Protein AF-A0A537FX55-F1 (afdb_monomer)

Sequence (128 aa):
YTGTGQLPDWVFYPGIFLMLLGIVIRQYAIAVLGRFFSLTVRVAEDHKVVDRGPYKLVRHPSYTGVLVTFLGLGLAVQSWAAILTLLIVFTVAYGYRMRVEEKTLISQLGEDYLNYMKRTKRLIPYLI

Nearest PDB structures (foldseek):
  5v7p-assembly1_A  TM=9.170E-01  e=3.800E-05  Tribolium castaneum
  5vg9-assembly1_A  TM=9.198E-01  e=9.083E-05  Tribolium castaneum
  4a2n-assembly1_B  TM=8.641E-01  e=9.083E-05  Methanosarcina acetivorans
  8xkv-assembly1_G  TM=7.753E-01  e=4.016E-04  Arabidopsis thaliana
  7uqa-assembly2_C  TM=3.339E-01  e=2.443E+00  synthetic construct

Mean predicted aligned error: 9.93 Å

Structure (mmCIF, N/CA/C/O backbone):
data_AF-A0A537FX55-F1
#
_entry.id   AF-A0A537FX55-F1
#
loop_
_atom_site.group_PDB
_atom_site.id
_atom_site.type_symbol
_atom_site.label_atom_id
_atom_site.label_alt_id
_atom_site.label_comp_id
_atom_site.label_asym_id
_atom_site.label_entity_id
_atom_site.label_seq_id
_atom_site.pdbx_PDB_ins_code
_atom_site.Cartn_x
_atom_site.Cartn_y
_atom_site.Cartn_z
_atom_site.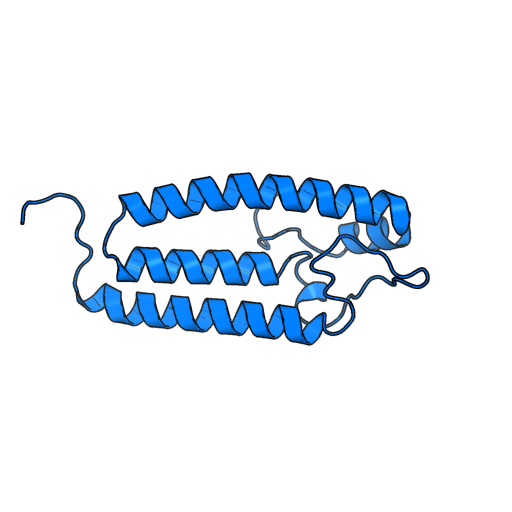occupancy
_atom_site.B_iso_or_equiv
_atom_site.auth_seq_id
_atom_site.auth_comp_id
_atom_site.auth_asym_id
_atom_site.auth_atom_id
_atom_site.pdbx_PDB_model_num
ATOM 1 N N . TYR A 1 1 ? 19.935 5.753 -28.130 1.00 47.94 1 TYR A N 1
ATOM 2 C CA . TYR A 1 1 ? 19.194 5.178 -26.992 1.00 47.94 1 TYR A CA 1
ATOM 3 C C . TYR A 1 1 ? 20.198 4.477 -26.085 1.00 47.94 1 TYR A C 1
ATOM 5 O O . TYR A 1 1 ? 20.565 3.342 -26.340 1.00 47.94 1 TYR A O 1
ATOM 13 N N . THR A 1 2 ? 20.778 5.210 -25.136 1.00 46.09 2 THR A N 1
ATOM 14 C CA . THR A 1 2 ? 21.975 4.829 -24.367 1.00 46.09 2 THR A CA 1
ATOM 15 C C . THR A 1 2 ? 21.620 4.453 -22.923 1.00 46.09 2 THR A C 1
ATOM 17 O O . THR A 1 2 ? 21.247 5.307 -22.132 1.00 46.09 2 THR A O 1
ATOM 20 N N . GLY A 1 3 ? 21.779 3.175 -22.572 1.00 58.03 3 GLY A N 1
ATOM 21 C CA . GLY A 1 3 ? 22.770 2.765 -21.566 1.00 58.03 3 GLY A CA 1
ATOM 22 C C . GLY A 1 3 ? 22.503 2.880 -20.058 1.00 58.03 3 GLY A C 1
ATOM 23 O O . GLY A 1 3 ? 23.386 2.469 -19.314 1.00 58.03 3 GLY A O 1
ATOM 24 N N . THR A 1 4 ? 21.364 3.365 -19.554 1.00 52.03 4 THR A N 1
ATOM 25 C CA . THR A 1 4 ? 21.143 3.425 -18.089 1.00 52.03 4 THR A CA 1
ATOM 26 C C . THR A 1 4 ? 19.778 2.881 -17.658 1.00 52.03 4 THR A C 1
ATOM 28 O O . THR A 1 4 ? 18.818 3.613 -17.450 1.00 52.03 4 THR A O 1
ATOM 31 N N . GLY A 1 5 ? 19.703 1.560 -17.465 1.00 56.09 5 GLY A N 1
ATOM 32 C CA . GLY A 1 5 ? 18.653 0.949 -16.639 1.00 56.09 5 GLY A CA 1
ATOM 33 C C . GLY A 1 5 ? 17.435 0.369 -17.358 1.00 56.09 5 GLY A C 1
ATOM 34 O O . GLY A 1 5 ? 16.413 0.201 -16.700 1.00 56.09 5 GLY A O 1
ATOM 35 N N . GLN A 1 6 ? 17.533 0.030 -18.649 1.00 64.50 6 GLN A N 1
ATOM 36 C CA . GLN A 1 6 ? 16.483 -0.729 -19.337 1.00 64.50 6 GLN A CA 1
ATOM 37 C C . GLN A 1 6 ? 16.396 -2.147 -18.758 1.00 64.50 6 GLN A C 1
ATOM 39 O O . GLN A 1 6 ? 17.337 -2.937 -18.851 1.00 64.50 6 GLN A O 1
ATOM 44 N N . LEU A 1 7 ? 15.269 -2.452 -18.116 1.00 67.75 7 LEU A N 1
ATOM 45 C CA . LEU A 1 7 ? 14.901 -3.823 -17.766 1.00 67.75 7 LEU A CA 1
ATOM 46 C C . LEU A 1 7 ? 14.714 -4.641 -19.053 1.00 67.75 7 LEU A C 1
ATOM 48 O O . LEU A 1 7 ? 14.265 -4.080 -20.046 1.00 67.75 7 LEU A O 1
ATOM 52 N N . PRO A 1 8 ? 15.024 -5.944 -19.069 1.00 75.25 8 PRO A N 1
ATOM 53 C CA . PRO A 1 8 ? 14.857 -6.742 -20.278 1.00 75.25 8 PRO A CA 1
ATOM 54 C C . PRO A 1 8 ? 13.382 -6.804 -20.720 1.00 75.25 8 PRO A C 1
ATOM 56 O O . PRO A 1 8 ? 12.488 -6.820 -19.879 1.00 75.25 8 PRO A O 1
ATOM 59 N N . ASP A 1 9 ? 13.118 -6.845 -22.030 1.00 78.00 9 ASP A N 1
ATOM 60 C CA . ASP A 1 9 ? 11.766 -6.681 -22.612 1.00 78.00 9 ASP A CA 1
ATOM 61 C C . ASP A 1 9 ? 10.734 -7.692 -22.109 1.00 78.00 9 ASP A C 1
ATOM 63 O O . ASP A 1 9 ? 9.543 -7.396 -22.017 1.00 78.00 9 ASP A O 1
ATOM 67 N N . TRP A 1 10 ? 11.181 -8.877 -21.689 1.00 81.25 10 TRP A N 1
ATOM 68 C CA . TRP A 1 10 ? 10.302 -9.872 -21.083 1.00 81.25 10 TRP A CA 1
ATOM 69 C C . TRP A 1 10 ? 9.694 -9.407 -19.755 1.00 81.25 10 TRP A C 1
ATOM 71 O O . TRP A 1 10 ? 8.667 -9.951 -19.370 1.00 81.25 10 TRP A O 1
ATOM 81 N N . VAL A 1 11 ? 10.282 -8.408 -19.077 1.00 80.06 11 VAL A N 1
ATOM 82 C CA . VAL A 1 11 ? 9.800 -7.818 -17.812 1.00 80.06 11 VAL A CA 1
ATOM 83 C C . VAL A 1 11 ? 8.549 -6.960 -18.023 1.00 80.06 11 VAL A C 1
ATOM 85 O O . VAL A 1 11 ? 7.781 -6.743 -17.084 1.00 80.06 11 VAL A O 1
ATOM 88 N N . PHE A 1 12 ? 8.271 -6.557 -19.264 1.00 80.88 12 PHE A N 1
ATOM 89 C CA . PHE A 1 12 ? 7.042 -5.858 -19.617 1.00 80.88 12 PHE A CA 1
ATOM 90 C C . PHE A 1 12 ? 5.792 -6.687 -19.282 1.00 80.88 12 PHE A C 1
ATOM 92 O O . PHE A 1 12 ? 4.892 -6.202 -18.600 1.00 80.88 12 PHE A O 1
ATOM 99 N N . TYR A 1 13 ? 5.749 -7.960 -19.684 1.00 86.44 13 TYR A N 1
ATOM 100 C CA . TYR A 1 13 ? 4.604 -8.850 -19.449 1.00 86.44 13 TYR A CA 1
ATOM 101 C C . TYR A 1 13 ? 4.280 -9.089 -17.961 1.00 86.44 13 TYR A C 1
ATOM 103 O O . TYR A 1 13 ? 3.124 -8.890 -17.577 1.00 86.44 13 TYR A O 1
ATOM 111 N N . PRO A 1 14 ? 5.239 -9.461 -17.085 1.00 86.81 14 PRO A N 1
ATOM 112 C CA . PRO A 1 14 ? 4.986 -9.556 -15.655 1.00 86.81 14 PRO A CA 1
ATOM 113 C C . PRO A 1 14 ? 4.714 -8.181 -15.032 1.00 86.81 14 PRO A C 1
ATOM 115 O O . PRO A 1 14 ? 3.938 -8.110 -14.085 1.00 86.81 14 PRO A O 1
ATOM 118 N N . GLY A 1 15 ? 5.271 -7.087 -15.568 1.00 84.94 15 GLY A N 1
ATOM 119 C CA . GLY A 1 15 ? 4.938 -5.722 -15.148 1.00 84.94 15 GLY A CA 1
ATOM 120 C C . GLY A 1 15 ? 3.462 -5.386 -15.376 1.00 84.94 15 GLY A C 1
ATOM 121 O O . GLY A 1 15 ? 2.764 -4.985 -14.444 1.00 84.94 15 GLY A O 1
ATOM 122 N N . ILE A 1 16 ? 2.948 -5.647 -16.580 1.00 86.00 16 ILE A N 1
ATOM 123 C CA . ILE A 1 16 ? 1.525 -5.497 -16.911 1.00 86.00 16 ILE A CA 1
ATOM 124 C C . ILE A 1 16 ? 0.660 -6.432 -16.062 1.00 86.00 16 ILE A C 1
ATOM 126 O O . ILE A 1 16 ? -0.364 -6.002 -15.531 1.00 86.00 16 ILE A O 1
ATOM 130 N N . PHE A 1 17 ? 1.076 -7.686 -15.872 1.00 90.00 17 PHE A N 1
ATOM 131 C CA . PHE A 1 17 ? 0.357 -8.630 -15.018 1.00 90.00 17 PHE A CA 1
ATOM 132 C C . PHE A 1 17 ? 0.252 -8.131 -13.571 1.00 90.00 17 PHE A C 1
ATOM 134 O O . PHE A 1 17 ? -0.839 -8.116 -13.003 1.00 90.00 17 PHE A O 1
ATOM 141 N N . LEU A 1 18 ? 1.357 -7.658 -12.986 1.00 86.25 18 LEU A N 1
ATOM 142 C CA . LEU A 1 18 ? 1.374 -7.069 -11.647 1.0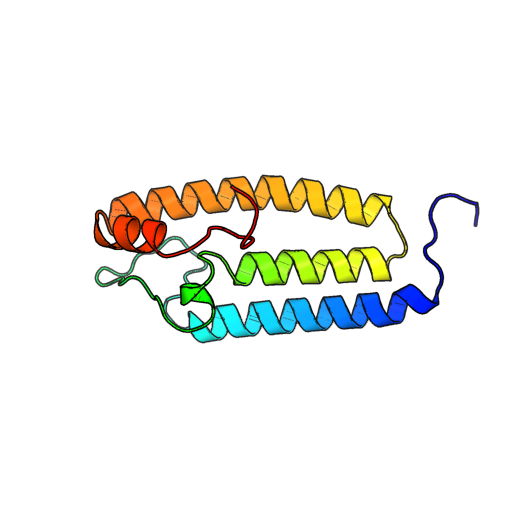0 86.25 18 LEU A CA 1
ATOM 143 C C . LEU A 1 18 ? 0.522 -5.802 -11.576 1.00 86.25 18 LEU A C 1
ATOM 145 O O . LEU A 1 18 ? -0.190 -5.602 -10.594 1.00 86.25 18 LEU A O 1
ATOM 149 N N . MET A 1 19 ? 0.541 -4.977 -12.624 1.00 85.31 19 MET A N 1
ATOM 150 C CA . MET A 1 19 ? -0.291 -3.782 -12.703 1.00 85.31 19 MET A CA 1
ATOM 151 C C . MET A 1 19 ? -1.780 -4.144 -12.645 1.00 85.31 19 MET A C 1
ATOM 153 O O . MET A 1 19 ? -2.519 -3.602 -11.823 1.00 85.31 19 MET A O 1
ATOM 157 N N . LEU A 1 20 ? -2.211 -5.110 -13.462 1.00 88.56 20 LEU A N 1
ATOM 158 C CA . LEU A 1 20 ? -3.589 -5.603 -13.471 1.00 88.56 20 LEU A CA 1
ATOM 159 C C . LEU A 1 20 ? -3.967 -6.256 -12.139 1.00 88.56 20 LEU A C 1
ATOM 161 O O . LEU A 1 20 ? -5.041 -5.982 -11.606 1.00 88.56 20 LEU A O 1
ATOM 165 N N . LEU A 1 21 ? -3.074 -7.061 -11.562 1.00 87.81 21 LEU A N 1
ATOM 166 C CA . LEU A 1 21 ? -3.288 -7.694 -10.264 1.00 87.81 21 LEU A CA 1
ATOM 167 C C . LEU A 1 21 ? -3.472 -6.650 -9.154 1.00 87.81 21 LEU A C 1
ATOM 169 O O . LEU A 1 21 ? -4.393 -6.762 -8.347 1.00 87.81 21 LEU A O 1
ATOM 173 N N . GLY A 1 22 ? -2.641 -5.606 -9.135 1.00 83.44 22 GLY A N 1
ATOM 174 C CA . GLY A 1 22 ? -2.755 -4.498 -8.189 1.00 83.44 22 GLY A CA 1
ATOM 175 C C . GLY A 1 22 ? -4.083 -3.751 -8.321 1.00 83.44 22 GLY A C 1
ATOM 176 O O . GLY A 1 22 ? -4.730 -3.462 -7.308 1.00 83.44 22 GLY A O 1
ATOM 177 N N . ILE A 1 23 ? -4.537 -3.518 -9.557 1.00 84.81 23 ILE A N 1
ATOM 178 C CA . ILE A 1 23 ? -5.848 -2.921 -9.835 1.00 84.81 23 ILE A CA 1
ATOM 179 C C . ILE A 1 23 ? -6.959 -3.826 -9.304 1.00 84.81 23 ILE A C 1
ATOM 181 O O . ILE A 1 23 ? -7.831 -3.343 -8.589 1.00 84.81 23 ILE A O 1
ATOM 185 N N . VAL A 1 24 ? -6.917 -5.132 -9.574 1.00 86.69 24 VAL A N 1
ATOM 186 C CA . VAL A 1 24 ? -7.928 -6.083 -9.086 1.00 86.69 24 VAL A CA 1
ATOM 187 C C . VAL A 1 24 ? -7.968 -6.114 -7.558 1.00 86.69 24 VAL A C 1
ATOM 189 O O . VAL A 1 24 ? -9.050 -6.019 -6.984 1.00 86.69 24 VAL A O 1
ATOM 192 N N . ILE A 1 25 ? -6.814 -6.162 -6.883 1.00 80.75 25 ILE A N 1
ATOM 193 C CA . ILE A 1 25 ? -6.733 -6.111 -5.413 1.00 80.75 25 ILE A CA 1
ATOM 194 C C . ILE A 1 25 ? -7.343 -4.810 -4.884 1.00 80.75 25 ILE A C 1
ATOM 196 O O . ILE A 1 25 ? -8.115 -4.832 -3.924 1.00 80.75 25 ILE A O 1
ATOM 200 N N . ARG A 1 26 ? -7.032 -3.673 -5.518 1.00 79.12 26 ARG A N 1
ATOM 201 C CA . ARG A 1 26 ? -7.590 -2.369 -5.150 1.00 79.12 26 ARG A CA 1
ATOM 202 C C . ARG A 1 26 ? -9.105 -2.344 -5.332 1.00 79.12 26 ARG A C 1
ATOM 204 O O . ARG A 1 26 ? -9.812 -1.930 -4.420 1.00 79.12 26 ARG A O 1
ATOM 211 N N . GLN A 1 27 ? -9.606 -2.803 -6.474 1.00 80.06 27 GLN A N 1
ATOM 212 C CA . GLN A 1 27 ? -11.040 -2.840 -6.748 1.00 80.06 27 GLN A CA 1
ATOM 213 C C . GLN A 1 27 ? -11.764 -3.807 -5.812 1.00 80.06 27 GLN A C 1
ATOM 215 O O . GLN A 1 27 ? -12.844 -3.479 -5.338 1.00 80.06 27 GLN A O 1
ATOM 220 N N . TYR A 1 28 ? -11.156 -4.944 -5.471 1.00 79.12 28 TYR A N 1
ATOM 221 C CA . TYR A 1 28 ? -11.690 -5.876 -4.484 1.00 79.12 28 TYR A CA 1
ATOM 222 C C . TYR A 1 28 ? -11.736 -5.255 -3.083 1.00 79.12 28 TYR A C 1
ATOM 224 O O . TYR A 1 28 ? -12.756 -5.344 -2.409 1.00 79.12 28 TYR A O 1
ATOM 232 N N . ALA A 1 29 ? -10.679 -4.555 -2.659 1.00 74.31 29 ALA A N 1
ATOM 233 C CA . ALA A 1 29 ? -10.670 -3.822 -1.395 1.00 74.31 29 ALA A CA 1
ATOM 234 C C . ALA A 1 29 ? -11.766 -2.744 -1.354 1.00 74.31 29 ALA A C 1
ATOM 236 O O . ALA A 1 29 ? -12.517 -2.670 -0.385 1.00 74.31 29 ALA A O 1
ATOM 237 N N . ILE A 1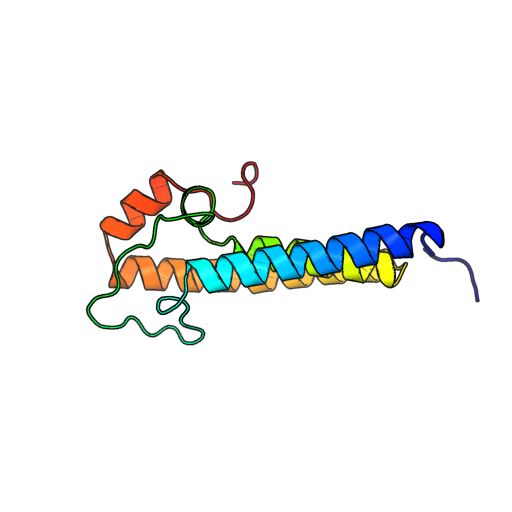 30 ? -11.905 -1.959 -2.426 1.00 71.75 30 ILE A N 1
ATOM 238 C CA . ILE A 1 30 ? -12.957 -0.942 -2.553 1.00 71.75 30 ILE A CA 1
ATOM 239 C C . ILE A 1 30 ? -14.344 -1.594 -2.546 1.00 71.75 30 ILE A C 1
ATOM 241 O O . ILE A 1 30 ? -15.233 -1.102 -1.863 1.00 71.75 30 ILE A O 1
ATOM 245 N N . ALA A 1 31 ? -14.534 -2.712 -3.249 1.00 75.31 31 ALA A N 1
ATOM 246 C CA . ALA A 1 31 ? -15.805 -3.429 -3.300 1.00 75.31 31 ALA A CA 1
ATOM 247 C C . ALA A 1 31 ? -16.192 -4.030 -1.941 1.00 75.31 31 ALA A C 1
ATOM 249 O O . ALA A 1 31 ? -17.358 -3.965 -1.558 1.00 75.31 31 ALA A O 1
ATOM 250 N N . VAL A 1 32 ? -15.222 -4.568 -1.190 1.00 68.31 32 VAL A N 1
ATOM 251 C CA . VAL A 1 32 ? -15.447 -5.085 0.168 1.00 68.31 32 VAL A CA 1
ATOM 252 C C . VAL A 1 32 ? -15.799 -3.957 1.134 1.00 68.31 32 VAL A C 1
ATOM 254 O O . VAL A 1 32 ? -16.688 -4.128 1.966 1.00 68.31 32 VAL A O 1
ATOM 257 N N . LEU A 1 33 ? -15.127 -2.808 1.026 1.00 65.88 33 LEU A N 1
ATOM 258 C CA . LEU A 1 33 ? -15.460 -1.647 1.847 1.00 65.88 33 LEU A CA 1
ATOM 259 C C . LEU A 1 33 ? -16.805 -1.028 1.416 1.00 65.88 33 LEU A C 1
ATOM 261 O O . LEU A 1 33 ? -17.560 -0.523 2.247 1.00 65.88 33 LEU A O 1
ATOM 265 N N . GLY A 1 34 ? -17.153 -1.142 0.133 1.00 64.56 34 GLY A N 1
ATOM 266 C CA . GLY A 1 34 ? -18.450 -0.797 -0.438 1.00 64.56 34 GLY A CA 1
ATOM 267 C C . GLY A 1 34 ? -18.896 0.615 -0.057 1.00 64.56 34 GLY A C 1
ATOM 268 O O . GLY A 1 34 ? -18.195 1.596 -0.276 1.00 64.56 34 GLY A O 1
ATOM 269 N N . ARG A 1 35 ? -20.069 0.708 0.569 1.00 50.62 35 ARG A N 1
ATOM 270 C CA . ARG A 1 35 ? -20.704 1.947 1.067 1.00 50.62 35 ARG A CA 1
ATOM 271 C C . ARG A 1 35 ? -19.996 2.595 2.270 1.00 50.62 35 ARG A C 1
ATOM 273 O O . ARG A 1 35 ? -20.349 3.709 2.637 1.00 50.62 35 ARG A O 1
ATOM 280 N N . PHE A 1 36 ? -18.994 1.935 2.851 1.00 51.34 36 PHE A N 1
ATOM 281 C CA . PHE A 1 36 ? -18.101 2.511 3.863 1.00 51.34 36 PHE A CA 1
ATOM 282 C C . PHE A 1 36 ? -16.806 3.074 3.247 1.00 51.34 36 PHE A C 1
ATOM 284 O O . PHE A 1 36 ? -16.009 3.680 3.960 1.00 51.34 36 PHE A O 1
ATOM 291 N N . PHE A 1 37 ? -16.597 2.928 1.927 1.00 48.38 37 PHE A N 1
ATOM 292 C CA . PHE A 1 37 ? -15.507 3.589 1.205 1.00 48.38 37 PHE A CA 1
ATOM 293 C C . PHE A 1 37 ? -15.814 5.072 1.005 1.00 48.38 37 PHE A C 1
ATOM 295 O O . PHE A 1 37 ? -16.398 5.491 0.007 1.00 48.38 37 PHE A O 1
ATOM 302 N N . SER A 1 38 ? -15.409 5.873 1.985 1.00 44.38 38 SER A N 1
ATOM 303 C CA . SER A 1 38 ? -15.547 7.325 1.950 1.00 44.38 38 SER A CA 1
ATOM 304 C C . SER A 1 38 ? -14.263 7.945 1.374 1.00 44.38 38 SER A C 1
ATOM 306 O O . SER A 1 38 ? -13.219 7.960 2.020 1.00 44.38 38 SER A O 1
ATOM 308 N N . LEU A 1 39 ? -14.315 8.442 0.127 1.00 42.44 39 LEU A N 1
ATOM 309 C CA . LEU A 1 39 ? -13.223 9.222 -0.501 1.00 42.44 39 LEU A CA 1
ATOM 310 C C . LEU A 1 39 ? -13.002 10.577 0.190 1.00 42.44 39 LEU A C 1
ATOM 312 O O . LEU A 1 39 ? -11.927 11.174 0.106 1.00 42.44 39 LEU A O 1
ATOM 316 N N . THR A 1 40 ? -14.029 11.045 0.882 1.00 34.16 40 THR A N 1
ATOM 317 C CA . THR A 1 40 ? -14.041 12.185 1.786 1.00 34.16 40 THR A CA 1
ATOM 318 C C . THR A 1 40 ? -14.107 11.631 3.196 1.00 34.16 40 THR A C 1
ATOM 320 O O . THR A 1 40 ? -14.900 10.738 3.457 1.00 34.16 40 THR A O 1
ATOM 323 N N . VAL A 1 41 ? -13.296 12.157 4.113 1.00 42.25 41 VAL A N 1
ATOM 324 C CA . VAL A 1 41 ? -13.333 11.818 5.543 1.00 42.25 41 VAL A CA 1
ATOM 325 C C . VAL A 1 41 ? -14.675 12.284 6.123 1.00 42.25 41 VAL A C 1
ATOM 327 O O . VAL A 1 41 ? -14.796 13.351 6.715 1.00 42.25 41 VAL A O 1
ATOM 330 N N . ARG A 1 42 ? -15.732 11.531 5.843 1.00 39.59 42 ARG A N 1
ATOM 331 C CA . ARG A 1 42 ? -17.086 11.734 6.330 1.00 39.59 42 ARG A CA 1
ATOM 332 C C . ARG A 1 42 ? -17.500 10.431 6.971 1.00 39.59 42 ARG A C 1
ATOM 334 O O . ARG A 1 42 ? -17.895 9.478 6.301 1.00 39.59 42 ARG A O 1
ATOM 341 N N . VAL A 1 43 ? -17.344 10.423 8.284 1.00 46.19 43 VAL A N 1
ATOM 342 C CA . VAL A 1 43 ? -18.039 9.503 9.166 1.00 46.19 43 VAL A CA 1
ATOM 343 C C . VAL A 1 43 ? -19.512 9.856 9.072 1.00 46.19 43 VAL A C 1
ATOM 345 O O . VAL A 1 43 ? -19.935 10.938 9.467 1.00 46.19 43 VAL A O 1
ATOM 348 N N . ALA A 1 44 ? -20.273 8.965 8.445 1.00 43.88 44 ALA A N 1
ATOM 349 C CA . ALA A 1 44 ? -21.697 8.885 8.719 1.00 43.88 44 ALA A CA 1
ATOM 350 C C . ALA A 1 44 ? -21.852 8.600 10.220 1.00 43.88 44 ALA A C 1
ATOM 352 O O . ALA A 1 44 ? -21.049 7.850 10.767 1.00 43.88 44 ALA A O 1
ATOM 353 N N . GLU A 1 45 ? -22.859 9.170 10.874 1.00 49.00 45 GLU A N 1
ATOM 354 C CA . GLU A 1 45 ? -23.066 9.123 12.336 1.00 49.00 45 GLU A CA 1
ATOM 355 C C . GLU A 1 45 ? -23.193 7.699 12.931 1.00 49.00 45 GLU A C 1
ATOM 357 O O . GLU A 1 45 ? -23.248 7.541 14.143 1.00 49.00 45 GLU A O 1
ATOM 362 N N . ASP A 1 46 ? -23.164 6.660 12.088 1.00 52.69 46 ASP A N 1
ATOM 363 C CA . ASP A 1 46 ? -23.276 5.237 12.431 1.00 52.69 46 ASP A CA 1
ATOM 364 C C . ASP A 1 46 ? -22.114 4.395 11.840 1.00 52.69 46 ASP A C 1
ATOM 366 O O . ASP A 1 46 ? -22.259 3.225 11.471 1.00 52.69 46 ASP A O 1
ATOM 370 N N . HIS A 1 47 ? -20.944 5.016 11.643 1.00 55.06 47 HIS A N 1
ATOM 371 C CA . HIS A 1 47 ? -19.774 4.346 11.071 1.00 55.06 47 HIS A CA 1
ATOM 372 C C . HIS A 1 47 ? -19.273 3.265 12.038 1.00 55.06 47 HIS A C 1
ATOM 374 O O . HIS A 1 47 ? -18.816 3.562 13.135 1.00 55.06 47 HIS A O 1
ATOM 380 N N . LYS A 1 48 ? -19.354 1.996 11.634 1.00 58.44 48 LYS A N 1
ATOM 381 C CA . LYS A 1 48 ? -18.807 0.859 12.387 1.00 58.44 48 LYS A CA 1
ATOM 382 C C . LYS A 1 48 ? -17.533 0.367 11.725 1.00 58.44 48 LYS A C 1
ATOM 384 O O . LYS A 1 48 ? -17.397 0.423 10.503 1.00 58.44 48 LYS A O 1
ATOM 389 N N . VAL A 1 49 ? -16.608 -0.143 12.534 1.00 62.44 49 VAL A N 1
ATOM 390 C CA . VAL A 1 49 ? -15.382 -0.769 12.033 1.00 62.44 49 VAL A CA 1
ATOM 391 C C . VAL A 1 49 ? -15.749 -1.956 11.140 1.00 62.44 49 VAL A C 1
ATOM 393 O O . VAL A 1 49 ? -16.386 -2.909 11.586 1.00 62.44 49 VAL A O 1
ATOM 396 N N . VAL A 1 50 ? -15.340 -1.905 9.872 1.00 62.19 50 VAL A N 1
ATOM 397 C CA . VAL A 1 50 ? -15.510 -3.013 8.927 1.00 62.19 50 VAL A CA 1
ATOM 398 C C . VAL A 1 50 ? -14.291 -3.928 9.023 1.00 62.19 50 VAL A C 1
ATOM 400 O O . VAL A 1 50 ? -13.210 -3.579 8.564 1.00 62.19 50 VAL A O 1
ATOM 403 N N . ASP A 1 51 ? -14.469 -5.120 9.586 1.00 64.62 51 ASP A N 1
ATOM 404 C CA . ASP A 1 51 ? -13.414 -6.123 9.795 1.00 64.62 51 ASP A CA 1
ATOM 405 C C . ASP A 1 51 ? -13.529 -7.337 8.850 1.00 64.62 51 ASP A C 1
ATOM 407 O O . ASP A 1 51 ? -13.002 -8.419 9.118 1.00 64.62 51 ASP A O 1
ATOM 411 N N . ARG A 1 52 ? -14.234 -7.180 7.723 1.00 63.16 52 ARG A N 1
ATOM 412 C CA . ARG A 1 52 ? -14.545 -8.272 6.788 1.00 63.16 52 ARG A CA 1
ATOM 413 C C . ARG A 1 52 ? -13.602 -8.295 5.582 1.00 63.16 52 ARG A C 1
ATOM 415 O O . ARG A 1 52 ? -13.157 -7.264 5.085 1.00 63.16 52 ARG A O 1
ATOM 422 N N . GLY A 1 53 ? -13.317 -9.497 5.080 1.00 69.75 53 GLY A N 1
ATOM 423 C CA . GLY A 1 53 ? -12.476 -9.705 3.896 1.00 69.75 53 GLY A CA 1
ATOM 424 C C . GLY A 1 53 ? -11.016 -9.262 4.112 1.00 69.75 53 GLY A C 1
ATOM 425 O O . GLY A 1 53 ? -10.447 -9.582 5.157 1.00 69.75 53 GLY A O 1
ATOM 426 N N . PRO A 1 54 ? -10.377 -8.549 3.163 1.00 67.38 54 PRO A N 1
ATOM 427 C CA . PRO A 1 54 ? -8.979 -8.128 3.275 1.00 67.38 54 PRO A CA 1
ATOM 428 C C . PRO A 1 54 ? -8.716 -7.172 4.452 1.00 67.38 54 PRO A C 1
ATOM 430 O O . PRO A 1 54 ? -7.593 -7.137 4.954 1.00 67.38 54 PRO A O 1
ATOM 433 N N . TYR A 1 55 ? -9.748 -6.476 4.947 1.00 67.50 55 TYR A N 1
ATOM 434 C CA . TYR A 1 55 ? -9.663 -5.611 6.129 1.00 67.50 55 TYR A CA 1
ATOM 435 C C . TYR A 1 55 ? -9.424 -6.389 7.433 1.00 67.50 55 TYR A C 1
ATOM 437 O O . TYR A 1 55 ? -8.842 -5.865 8.376 1.00 67.50 55 TYR A O 1
ATOM 445 N N . LYS A 1 56 ? -9.744 -7.690 7.472 1.00 66.94 56 LYS A N 1
ATOM 446 C CA . LYS A 1 56 ? -9.397 -8.563 8.606 1.00 66.94 56 LYS A CA 1
ATOM 447 C C . LYS A 1 56 ? -7.885 -8.769 8.759 1.00 66.94 56 LYS A C 1
ATOM 449 O O . LYS A 1 56 ? -7.411 -9.095 9.843 1.00 66.94 56 LYS A O 1
ATOM 454 N N . LEU A 1 57 ? -7.136 -8.641 7.663 1.00 65.56 57 LEU A N 1
ATOM 455 C CA . LEU A 1 57 ? -5.700 -8.922 7.610 1.00 65.56 57 LEU A CA 1
ATOM 456 C C . LEU A 1 57 ? -4.875 -7.634 7.680 1.00 65.56 57 LEU A C 1
ATOM 458 O O . LEU A 1 57 ? -3.883 -7.565 8.410 1.00 65.56 57 LEU A O 1
ATOM 462 N N . VAL A 1 58 ? -5.292 -6.609 6.933 1.00 70.75 58 VAL A N 1
ATOM 463 C CA . VAL A 1 58 ? -4.607 -5.317 6.848 1.00 70.75 58 VAL A CA 1
ATOM 464 C C . VAL A 1 58 ? -5.606 -4.166 6.899 1.00 70.75 58 VAL A C 1
ATOM 466 O O . VAL A 1 58 ? -6.668 -4.243 6.300 1.00 70.75 58 VAL A O 1
ATOM 469 N N . ARG A 1 59 ? -5.256 -3.065 7.568 1.00 72.38 59 ARG A N 1
ATOM 470 C CA 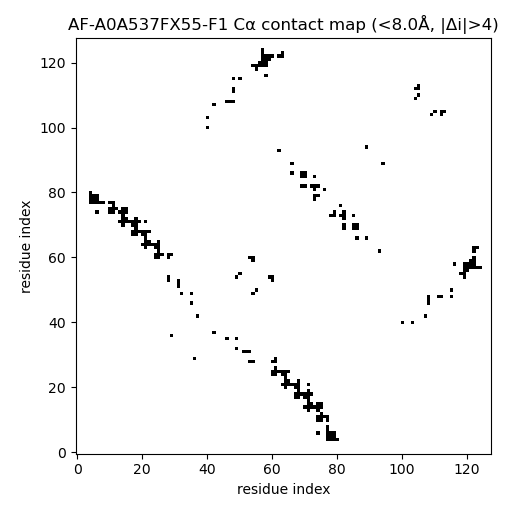. ARG A 1 59 ? -6.107 -1.870 7.697 1.00 72.38 59 ARG A CA 1
ATOM 471 C C . ARG A 1 59 ? -6.301 -1.137 6.373 1.00 72.38 59 ARG A C 1
ATOM 473 O O . ARG A 1 59 ? -7.349 -0.544 6.149 1.00 72.38 59 ARG A O 1
ATOM 480 N N . HIS A 1 60 ? -5.310 -1.208 5.486 1.00 74.00 60 HIS A N 1
ATOM 481 C CA . HIS A 1 60 ? -5.282 -0.441 4.243 1.00 74.00 60 HIS A CA 1
ATOM 482 C C . HIS A 1 60 ? -5.001 -1.316 3.000 1.00 74.00 60 HIS A C 1
ATOM 484 O O . HIS A 1 60 ? -4.036 -1.075 2.275 1.00 74.00 60 HIS A O 1
ATOM 490 N N . PRO A 1 61 ? -5.850 -2.312 2.678 1.00 73.88 61 PRO A N 1
ATOM 491 C CA . PRO A 1 61 ? -5.622 -3.228 1.553 1.00 73.88 61 PRO A CA 1
ATOM 492 C C . PRO A 1 61 ? -5.654 -2.528 0.188 1.00 73.88 61 PRO A C 1
ATOM 494 O O . PRO A 1 61 ? -4.919 -2.904 -0.724 1.00 73.88 61 PRO A O 1
ATOM 497 N N . SER A 1 62 ? -6.446 -1.458 0.051 1.00 74.25 62 SER A N 1
ATOM 498 C CA . SER A 1 62 ? -6.443 -0.628 -1.161 1.00 74.25 62 SER A CA 1
ATOM 499 C C . SER A 1 62 ? -5.073 0.004 -1.418 1.00 74.25 62 SER A C 1
ATOM 501 O O . SER A 1 62 ? -4.697 0.192 -2.571 1.00 74.25 62 SER A O 1
ATOM 503 N N . TYR A 1 63 ? -4.335 0.348 -0.364 1.00 76.00 63 TYR A N 1
ATOM 504 C CA . TYR A 1 63 ? -3.023 0.974 -0.477 1.00 76.00 63 TYR A CA 1
ATOM 505 C C . TYR A 1 63 ? -1.973 -0.052 -0.917 1.00 76.00 63 TYR A C 1
ATOM 507 O O . TYR A 1 63 ? -1.134 0.249 -1.762 1.00 76.00 63 TYR A O 1
ATOM 515 N N . THR A 1 64 ? -2.083 -1.294 -0.438 1.00 76.69 64 THR A N 1
ATOM 516 C CA . THR A 1 64 ? -1.295 -2.424 -0.946 1.00 76.69 64 THR A CA 1
ATOM 517 C C . THR A 1 64 ? -1.553 -2.651 -2.440 1.00 76.69 64 THR A C 1
ATOM 519 O O . THR A 1 64 ? -0.603 -2.780 -3.207 1.00 76.69 64 THR A O 1
ATOM 522 N N . GLY A 1 65 ? -2.816 -2.617 -2.887 1.00 78.88 65 GLY A N 1
ATOM 523 C CA . GLY A 1 65 ? -3.158 -2.726 -4.314 1.00 78.88 65 GLY A CA 1
ATOM 524 C C . GLY A 1 65 ? -2.566 -1.595 -5.163 1.00 78.88 65 GLY A C 1
ATOM 525 O O . GLY A 1 65 ? -2.042 -1.838 -6.250 1.00 78.88 65 GLY A O 1
ATOM 526 N N . VAL A 1 66 ? -2.562 -0.365 -4.640 1.00 79.94 66 VAL A N 1
ATOM 527 C CA . VAL A 1 66 ? -1.896 0.788 -5.268 1.00 79.94 66 VAL A CA 1
ATOM 528 C C . VAL A 1 66 ? -0.390 0.545 -5.402 1.00 79.94 66 VAL A C 1
ATOM 530 O O . VAL A 1 66 ? 0.136 0.665 -6.504 1.00 79.94 66 VAL A O 1
ATOM 533 N N . LEU A 1 67 ? 0.297 0.129 -4.333 1.00 80.94 67 LEU A N 1
ATOM 534 C CA . LEU A 1 67 ? 1.735 -0.174 -4.37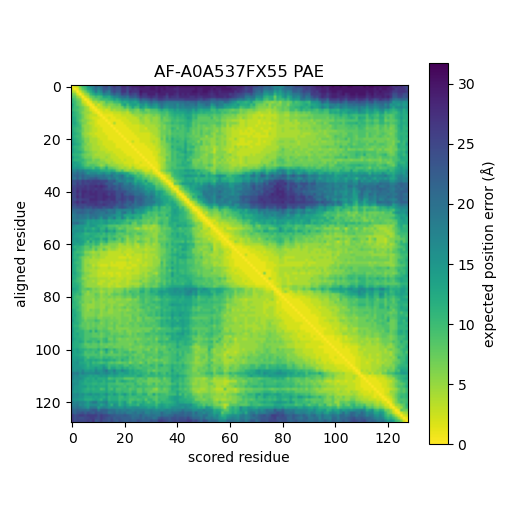9 1.00 80.94 67 LEU A CA 1
ATOM 535 C C . LEU A 1 67 ? 2.070 -1.241 -5.430 1.00 80.94 67 LEU A C 1
ATOM 537 O O . LEU A 1 67 ? 2.989 -1.048 -6.220 1.00 80.94 67 LEU A O 1
ATOM 541 N N . VAL A 1 68 ? 1.298 -2.330 -5.485 1.00 83.00 68 VAL A N 1
ATOM 542 C CA . VAL A 1 68 ? 1.483 -3.398 -6.483 1.00 83.00 68 VAL A CA 1
ATOM 543 C C . VAL A 1 68 ? 1.237 -2.879 -7.905 1.00 83.00 68 VAL A C 1
ATOM 545 O O . VAL A 1 68 ? 2.002 -3.199 -8.813 1.00 83.00 68 VAL A O 1
ATOM 548 N N . THR A 1 69 ? 0.232 -2.016 -8.091 1.00 83.50 69 THR A N 1
ATOM 549 C CA . THR A 1 69 ? -0.054 -1.386 -9.391 1.00 83.50 69 THR A CA 1
ATOM 550 C C . THR A 1 69 ? 1.125 -0.542 -9.871 1.00 83.50 69 THR A C 1
ATOM 552 O O . THR A 1 69 ? 1.544 -0.658 -11.020 1.00 83.50 69 THR A O 1
ATOM 555 N N . PHE A 1 70 ? 1.689 0.287 -8.988 1.00 80.44 70 PHE A N 1
ATOM 556 C CA . PHE A 1 70 ? 2.808 1.170 -9.322 1.00 80.44 70 PHE A CA 1
ATOM 557 C C . PHE A 1 70 ? 4.130 0.425 -9.503 1.00 80.44 70 PHE A C 1
ATOM 559 O O . PHE A 1 70 ? 4.925 0.812 -10.357 1.00 80.44 70 PHE A O 1
ATOM 566 N N . LEU A 1 71 ? 4.346 -0.668 -8.768 1.00 83.12 71 LEU A N 1
ATOM 567 C CA . LEU A 1 71 ? 5.449 -1.590 -9.035 1.00 83.12 71 LEU A CA 1
ATOM 568 C C . LEU A 1 71 ? 5.328 -2.195 -10.439 1.00 83.12 71 LEU A C 1
ATOM 570 O O . LEU A 1 71 ? 6.294 -2.164 -11.197 1.00 83.12 71 LEU A O 1
ATOM 574 N N . GLY A 1 72 ? 4.137 -2.674 -10.814 1.00 83.44 72 GLY A N 1
ATOM 575 C CA . GLY A 1 72 ? 3.867 -3.177 -12.163 1.00 83.44 72 GLY A CA 1
ATOM 576 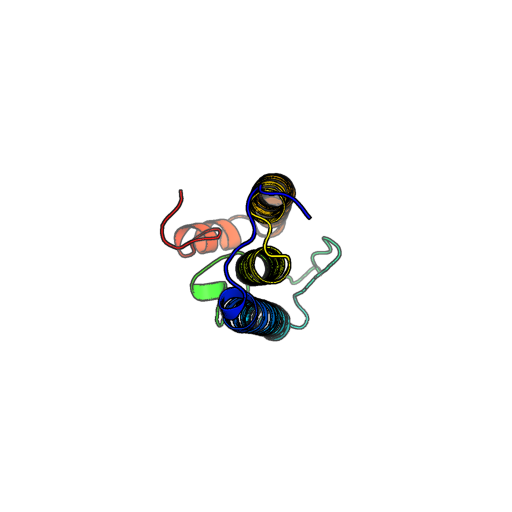C C . GLY A 1 72 ? 4.091 -2.122 -13.249 1.00 83.44 72 GLY A C 1
ATOM 577 O O . GLY A 1 72 ? 4.743 -2.399 -14.255 1.00 83.44 72 GLY A O 1
ATOM 578 N N . LEU A 1 73 ? 3.639 -0.886 -13.010 1.00 82.44 73 LEU A N 1
ATOM 579 C CA . LEU A 1 73 ? 3.861 0.243 -13.915 1.00 82.44 73 LEU A CA 1
ATOM 580 C C . LEU A 1 73 ? 5.352 0.570 -14.076 1.00 82.44 73 LEU A C 1
ATOM 582 O O . LEU A 1 73 ? 5.822 0.745 -15.196 1.00 82.44 73 LEU A O 1
ATOM 586 N N . GLY A 1 74 ? 6.113 0.629 -12.982 1.00 81.69 74 GLY A N 1
ATOM 587 C CA . GLY A 1 74 ? 7.546 0.912 -13.041 1.00 81.69 74 GLY A CA 1
ATOM 588 C C . GLY A 1 74 ? 8.342 -0.178 -13.772 1.00 81.69 74 GLY A C 1
ATOM 589 O O . GLY A 1 74 ? 9.274 0.137 -14.512 1.00 81.69 74 GLY A O 1
ATOM 590 N N . LEU A 1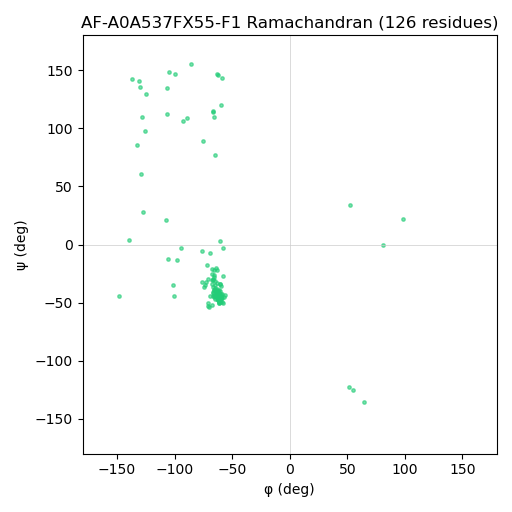 75 ? 7.929 -1.444 -13.631 1.00 81.56 75 LEU A N 1
ATOM 591 C CA . LEU A 1 75 ? 8.471 -2.564 -14.405 1.00 81.56 75 LEU A CA 1
ATOM 592 C C . LEU A 1 75 ? 8.117 -2.456 -15.897 1.00 81.56 75 LEU A C 1
ATOM 594 O O . LEU A 1 75 ? 8.985 -2.672 -16.738 1.00 81.56 75 LEU A O 1
ATOM 598 N N . ALA A 1 76 ? 6.881 -2.068 -16.230 1.00 80.25 76 ALA A N 1
ATOM 599 C CA . ALA A 1 76 ? 6.428 -1.890 -17.613 1.00 80.25 76 ALA A CA 1
ATOM 600 C C . ALA A 1 76 ? 7.119 -0.713 -18.327 1.00 80.25 76 ALA A C 1
ATOM 602 O O . ALA A 1 76 ? 7.392 -0.794 -19.518 1.00 80.25 76 ALA A O 1
ATOM 603 N N . VAL A 1 77 ? 7.447 0.358 -17.597 1.00 79.00 77 VAL A N 1
ATOM 604 C CA . VAL A 1 77 ? 8.224 1.508 -18.104 1.00 79.00 77 VAL A CA 1
ATOM 605 C C . VAL A 1 77 ? 9.725 1.179 -18.214 1.00 79.00 77 VAL A C 1
ATOM 607 O O . VAL A 1 77 ? 10.501 1.984 -18.724 1.00 79.00 77 VAL A O 1
ATOM 610 N N . GLN A 1 78 ? 10.148 -0.006 -17.751 1.00 76.88 78 GLN A N 1
ATOM 611 C CA . GLN A 1 78 ? 11.530 -0.493 -17.794 1.00 76.88 78 GLN A CA 1
ATOM 612 C C . GLN A 1 78 ? 12.542 0.498 -17.197 1.00 76.88 78 GLN A C 1
ATOM 614 O O . GLN A 1 78 ? 13.674 0.591 -17.666 1.00 76.88 78 GLN A O 1
ATOM 619 N N . SER A 1 79 ? 12.145 1.248 -16.163 1.00 79.44 79 SER A N 1
ATOM 620 C CA . SER A 1 79 ? 12.980 2.283 -15.551 1.00 79.44 79 SER A CA 1
ATOM 621 C C . SER A 1 79 ? 13.072 2.101 -14.042 1.00 79.44 79 SER A C 1
ATOM 623 O O . SER A 1 79 ? 12.127 2.363 -13.295 1.00 79.44 79 SER A O 1
ATOM 625 N N . TRP A 1 80 ? 14.257 1.711 -13.572 1.00 76.25 80 TRP A N 1
ATOM 626 C CA . TRP A 1 80 ? 14.561 1.610 -12.142 1.00 76.25 80 TRP A CA 1
ATOM 627 C C . TRP A 1 80 ? 14.410 2.944 -11.408 1.00 76.25 80 TRP A C 1
ATOM 629 O O . TRP A 1 80 ? 13.940 2.969 -10.272 1.00 76.25 80 TRP A O 1
ATOM 639 N N . ALA A 1 81 ? 14.748 4.056 -12.070 1.00 80.50 81 ALA A N 1
ATOM 640 C CA . ALA A 1 81 ? 14.525 5.392 -11.529 1.00 80.50 81 ALA A CA 1
ATOM 641 C C . ALA A 1 81 ? 13.028 5.647 -11.308 1.00 80.50 81 ALA A C 1
ATOM 643 O O . ALA A 1 81 ? 12.642 6.082 -10.227 1.00 80.50 81 ALA A O 1
ATOM 644 N N . ALA A 1 82 ? 12.175 5.287 -12.275 1.00 78.88 82 ALA A N 1
ATOM 645 C CA . ALA A 1 82 ? 10.727 5.410 -12.123 1.00 78.88 82 ALA A CA 1
ATOM 646 C C . ALA A 1 82 ? 10.197 4.543 -10.969 1.00 78.88 82 ALA A C 1
ATOM 648 O O . ALA A 1 82 ? 9.416 5.036 -10.160 1.00 78.88 82 ALA A O 1
ATOM 649 N N . ILE A 1 83 ? 10.658 3.292 -10.840 1.00 79.62 83 ILE A N 1
ATOM 650 C CA . ILE A 1 83 ? 10.275 2.402 -9.729 1.00 79.62 83 ILE A CA 1
ATOM 651 C C . ILE A 1 83 ? 10.627 3.035 -8.378 1.00 79.62 83 ILE A C 1
ATOM 653 O O . ILE A 1 83 ? 9.772 3.116 -7.497 1.00 79.62 83 ILE A O 1
ATOM 657 N N . LEU A 1 84 ? 11.868 3.505 -8.213 1.00 82.81 84 LEU A N 1
ATOM 658 C CA . LEU A 1 84 ? 12.334 4.093 -6.956 1.00 82.81 84 LEU A CA 1
ATOM 659 C C . LEU A 1 84 ? 11.602 5.397 -6.628 1.00 82.81 84 LEU A C 1
ATOM 661 O O . LEU A 1 84 ? 11.145 5.572 -5.499 1.00 82.81 84 LEU A O 1
ATOM 665 N N . THR A 1 85 ? 11.435 6.291 -7.605 1.00 83.00 85 THR A N 1
ATOM 666 C CA . THR A 1 85 ? 10.697 7.544 -7.413 1.00 83.00 85 THR A CA 1
ATOM 667 C C . THR A 1 85 ? 9.245 7.272 -7.028 1.00 83.00 85 THR A C 1
ATOM 669 O O . THR A 1 85 ? 8.756 7.857 -6.062 1.00 83.00 85 THR A O 1
ATOM 672 N N . LEU A 1 86 ? 8.565 6.353 -7.723 1.00 81.12 86 LEU A N 1
ATOM 673 C CA . LEU A 1 86 ? 7.189 5.976 -7.401 1.00 81.12 86 LEU A CA 1
ATOM 674 C C . LEU A 1 86 ? 7.099 5.359 -6.003 1.00 81.12 86 LEU A C 1
ATOM 676 O O . LEU A 1 86 ? 6.262 5.783 -5.213 1.00 81.12 86 LEU A O 1
ATOM 680 N N . LEU A 1 87 ? 7.987 4.429 -5.647 1.00 80.69 87 LEU A N 1
ATOM 681 C CA . LEU A 1 87 ? 8.000 3.827 -4.313 1.00 80.69 87 LEU A CA 1
ATOM 682 C C . LEU A 1 87 ? 8.176 4.872 -3.208 1.00 80.69 87 LEU A C 1
ATOM 684 O O . LEU A 1 87 ? 7.426 4.847 -2.232 1.00 80.69 87 LEU A O 1
ATOM 688 N N . ILE A 1 88 ? 9.123 5.802 -3.354 1.00 82.44 88 ILE A N 1
ATOM 689 C CA . ILE A 1 88 ? 9.407 6.821 -2.335 1.00 82.44 88 ILE A CA 1
ATOM 690 C C . ILE A 1 88 ? 8.231 7.790 -2.200 1.00 82.44 88 ILE A C 1
ATOM 692 O O . ILE A 1 88 ? 7.714 7.978 -1.097 1.00 82.44 88 ILE A O 1
ATOM 696 N N . VAL A 1 89 ? 7.772 8.372 -3.312 1.00 83.19 89 VAL A N 1
ATOM 697 C CA . VAL A 1 89 ? 6.676 9.353 -3.307 1.00 83.19 89 VAL A CA 1
ATOM 698 C C . VAL A 1 89 ? 5.410 8.734 -2.725 1.00 83.19 89 VAL A C 1
ATOM 700 O O . VAL A 1 89 ? 4.772 9.337 -1.860 1.00 83.19 89 VAL A O 1
ATOM 703 N N . PHE A 1 90 ? 5.069 7.508 -3.132 1.00 76.94 90 PHE A N 1
ATOM 704 C CA . PHE A 1 90 ? 3.877 6.833 -2.632 1.00 76.94 90 PHE A CA 1
ATOM 705 C C . PHE A 1 90 ? 4.016 6.440 -1.163 1.00 76.94 90 PHE A C 1
ATOM 707 O O . PHE A 1 90 ? 3.102 6.701 -0.386 1.00 76.94 90 PHE A O 1
ATOM 714 N N . THR A 1 91 ? 5.153 5.886 -0.743 1.00 75.75 91 THR A N 1
ATOM 715 C CA . THR A 1 91 ? 5.364 5.515 0.666 1.00 75.75 91 THR A CA 1
ATOM 716 C C . THR A 1 91 ? 5.227 6.728 1.588 1.00 75.75 91 THR A C 1
ATOM 718 O O . THR A 1 91 ? 4.564 6.644 2.622 1.00 75.75 91 THR A O 1
ATOM 721 N N . VAL A 1 92 ? 5.783 7.880 1.200 1.00 79.50 92 VAL A N 1
ATOM 722 C CA . VAL A 1 92 ? 5.700 9.114 1.995 1.00 79.50 92 VAL A CA 1
ATOM 723 C C . VAL A 1 92 ? 4.285 9.699 1.973 1.00 79.50 92 VAL A C 1
ATOM 725 O O . VAL A 1 92 ? 3.700 9.925 3.035 1.00 79.50 92 VAL A O 1
ATOM 728 N N . ALA A 1 93 ? 3.705 9.908 0.788 1.00 78.19 93 ALA A N 1
ATOM 729 C CA . ALA A 1 93 ? 2.393 10.538 0.646 1.00 78.19 93 ALA A CA 1
ATOM 730 C C . ALA A 1 93 ? 1.285 9.707 1.306 1.00 78.19 93 ALA A C 1
ATOM 732 O O . ALA A 1 93 ? 0.475 10.225 2.081 1.00 78.19 93 ALA A O 1
ATOM 733 N N . TYR A 1 94 ? 1.267 8.401 1.045 1.00 73.44 94 TYR A N 1
ATOM 734 C CA . TYR A 1 94 ? 0.266 7.515 1.618 1.00 73.44 94 TYR A CA 1
ATOM 735 C C . TYR A 1 94 ? 0.552 7.191 3.085 1.00 73.44 94 TYR A C 1
ATOM 737 O O . TYR A 1 94 ? -0.392 7.098 3.864 1.00 73.44 94 TYR A O 1
ATOM 745 N N . GLY A 1 95 ? 1.819 7.122 3.504 1.00 76.69 95 GLY A N 1
ATOM 746 C CA . GLY A 1 95 ? 2.178 6.994 4.917 1.00 76.69 95 GLY A CA 1
ATOM 747 C C . GLY A 1 95 ? 1.738 8.198 5.757 1.00 76.69 95 GLY A C 1
ATOM 748 O O . GLY A 1 95 ? 1.367 8.039 6.921 1.00 76.69 95 GLY A O 1
ATOM 749 N N . TYR A 1 96 ? 1.735 9.405 5.184 1.00 78.19 96 TYR A N 1
ATOM 750 C CA . TYR A 1 96 ? 1.145 10.581 5.825 1.00 78.19 96 TYR A CA 1
ATOM 751 C C . TYR A 1 96 ? -0.386 10.496 5.853 1.00 78.19 96 TYR A C 1
ATOM 753 O O . TYR A 1 96 ? -0.981 10.611 6.926 1.00 78.19 96 TYR A O 1
ATOM 761 N N . ARG A 1 97 ? -1.028 10.217 4.707 1.00 78.38 97 ARG A N 1
ATOM 762 C CA . ARG A 1 97 ? -2.496 10.092 4.627 1.00 78.38 97 ARG A CA 1
ATOM 763 C C . ARG A 1 97 ? -3.050 9.042 5.583 1.00 78.38 97 ARG A C 1
ATOM 765 O O . ARG A 1 97 ? -4.017 9.332 6.274 1.00 78.38 97 ARG A O 1
ATOM 772 N N . MET A 1 98 ? -2.408 7.881 5.686 1.00 74.94 98 MET A N 1
ATOM 773 C CA . MET A 1 98 ? -2.813 6.820 6.610 1.00 74.94 98 MET A CA 1
ATOM 774 C C . MET A 1 98 ? -2.770 7.267 8.067 1.00 74.94 98 MET A C 1
ATOM 776 O O . MET A 1 98 ? -3.674 6.948 8.826 1.00 74.94 98 MET A O 1
ATOM 780 N N . ARG A 1 99 ? -1.750 8.035 8.475 1.00 77.06 99 ARG A N 1
ATOM 781 C CA . ARG A 1 99 ? -1.689 8.563 9.847 1.00 77.06 99 ARG A CA 1
ATOM 782 C C . ARG A 1 99 ? -2.815 9.550 10.127 1.00 77.06 99 ARG A C 1
ATOM 784 O O . ARG A 1 99 ? -3.360 9.540 11.225 1.00 77.06 99 ARG A O 1
ATOM 791 N N . VAL A 1 100 ? -3.146 10.399 9.156 1.00 78.81 100 VAL A N 1
ATOM 792 C CA . VAL A 1 100 ? -4.264 11.342 9.279 1.00 78.81 100 VAL A CA 1
ATOM 793 C C . VAL A 1 100 ? -5.586 10.581 9.369 1.00 78.81 100 VAL A C 1
ATOM 795 O O . VAL A 1 100 ? -6.362 10.833 10.283 1.00 78.81 100 VAL A O 1
ATOM 798 N N . GLU A 1 101 ? -5.797 9.604 8.488 1.00 75.19 101 GLU A N 1
ATOM 799 C CA . GLU A 1 101 ? -6.995 8.762 8.449 1.00 75.19 101 GLU A CA 1
ATOM 800 C C . GLU A 1 101 ? -7.172 7.978 9.755 1.00 75.19 101 GLU A C 1
ATOM 802 O O . GLU A 1 101 ? -8.226 8.054 10.378 1.00 75.19 101 GLU A O 1
ATOM 807 N N . GLU A 1 102 ? -6.119 7.318 10.247 1.00 76.88 102 GLU A N 1
ATOM 808 C CA . GLU A 1 102 ? -6.152 6.619 11.534 1.00 76.88 102 GLU A CA 1
ATOM 809 C C . GLU A 1 102 ? -6.414 7.569 12.703 1.00 76.88 102 GLU A C 1
ATOM 811 O O . GLU A 1 102 ? -7.179 7.223 13.595 1.00 76.88 102 GLU A O 1
ATOM 816 N N . LYS A 1 103 ? -5.825 8.771 12.715 1.00 79.69 103 LYS A N 1
ATOM 817 C CA . LYS A 1 103 ? -6.080 9.753 13.779 1.00 79.69 103 LYS A CA 1
ATOM 818 C C . LYS A 1 103 ? -7.542 10.201 13.779 1.00 79.69 103 LYS A C 1
ATOM 820 O O . LYS A 1 103 ? -8.134 10.321 14.850 1.00 79.69 103 LYS A O 1
ATOM 825 N N . THR A 1 104 ? -8.129 10.409 12.602 1.00 76.00 104 THR A N 1
ATOM 826 C CA . THR A 1 104 ? -9.551 10.744 12.482 1.00 76.00 104 THR A CA 1
ATOM 827 C C . THR A 1 104 ? -10.437 9.577 12.918 1.00 76.00 104 THR A C 1
ATOM 829 O O . THR A 1 104 ? -11.351 9.781 13.716 1.00 76.00 104 THR A O 1
ATOM 832 N N . LEU A 1 105 ? -10.117 8.350 12.504 1.00 72.94 105 LEU A N 1
ATOM 833 C CA . LEU A 1 105 ? -10.851 7.149 12.905 1.00 72.94 105 LEU A CA 1
ATOM 834 C C . LEU A 1 105 ? -10.761 6.901 14.415 1.00 72.94 105 LEU A C 1
ATOM 836 O O . LEU A 1 105 ? -11.780 6.625 15.031 1.00 72.94 105 LEU A O 1
ATOM 840 N N . ILE A 1 106 ? -9.597 7.092 15.044 1.00 79.31 106 ILE A N 1
ATOM 841 C CA . ILE A 1 106 ? -9.457 7.039 16.510 1.00 79.31 106 ILE A CA 1
ATOM 842 C C . ILE A 1 106 ? -10.317 8.121 17.173 1.00 79.31 106 ILE A C 1
ATOM 844 O O . ILE A 1 106 ? -10.981 7.843 18.165 1.00 79.31 106 ILE A O 1
ATOM 848 N N . SER A 1 107 ? -10.338 9.344 16.631 1.00 77.62 107 SER A N 1
ATOM 849 C CA . SER A 1 107 ? -11.122 10.438 17.221 1.00 77.62 107 SER A CA 1
ATOM 850 C C . SER A 1 107 ? -12.638 10.234 17.127 1.00 77.62 107 SER A C 1
ATOM 852 O O . SER A 1 107 ? -13.366 10.775 17.949 1.00 77.62 107 SER A O 1
ATOM 854 N N . GLN A 1 108 ? -13.107 9.462 16.141 1.00 74.56 108 GLN A N 1
ATOM 855 C CA . GLN A 1 108 ? -14.534 9.250 15.878 1.00 74.56 108 GLN A CA 1
ATOM 856 C C . GLN A 1 108 ? -15.056 7.908 16.402 1.00 74.56 108 GLN A C 1
ATOM 858 O O . GLN A 1 108 ? -16.194 7.839 16.848 1.00 74.56 108 GLN A O 1
ATOM 863 N N . LEU A 1 109 ? -14.239 6.853 16.363 1.00 71.56 109 LEU A N 1
ATOM 864 C CA . LEU A 1 109 ? -14.614 5.487 16.750 1.00 71.56 109 LEU A CA 1
ATOM 865 C C . LEU A 1 109 ? -14.029 5.066 18.106 1.00 71.56 109 LEU A C 1
ATOM 867 O O . LEU A 1 109 ? -14.406 4.026 18.640 1.00 71.56 109 LEU A O 1
ATOM 871 N N . GLY A 1 110 ? -13.083 5.834 18.654 1.00 78.69 110 GLY A N 1
ATOM 872 C CA . GLY A 1 110 ? -12.515 5.60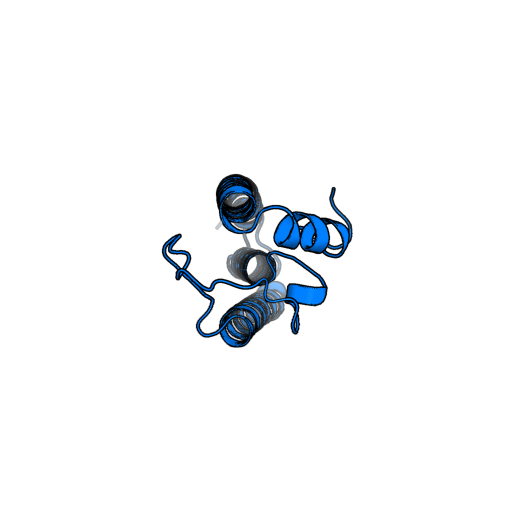3 19.980 1.00 78.69 110 GLY A CA 1
ATOM 873 C C . GLY A 1 110 ? -11.944 4.194 20.169 1.00 78.69 110 GLY A C 1
ATOM 874 O O . GLY A 1 110 ? -11.075 3.740 19.417 1.00 78.69 110 GLY A O 1
ATOM 875 N N . GLU A 1 111 ? -12.423 3.505 21.207 1.00 77.06 111 GLU A N 1
ATOM 876 C CA . GLU A 1 111 ? -11.918 2.194 21.629 1.00 77.06 111 GLU A CA 1
ATOM 877 C C . GLU A 1 111 ? -12.175 1.066 20.622 1.00 77.06 111 GLU A C 1
ATOM 879 O O . GLU A 1 111 ? -11.337 0.168 20.500 1.00 77.06 111 GLU A O 1
ATOM 884 N N . ASP A 1 112 ? -13.261 1.122 19.848 1.00 73.44 112 ASP A N 1
ATOM 885 C CA . ASP A 1 112 ? -13.582 0.091 18.852 1.00 73.44 112 ASP A CA 1
ATOM 886 C C . ASP A 1 112 ? -12.502 0.017 17.768 1.00 73.44 112 ASP A C 1
ATOM 888 O O . ASP A 1 112 ? -12.046 -1.066 17.380 1.00 73.44 112 ASP A O 1
ATOM 892 N N . TYR A 1 113 ? -12.009 1.180 17.334 1.00 75.19 113 TYR A N 1
ATOM 893 C CA . TYR A 1 113 ? -10.918 1.251 16.369 1.00 75.19 113 TYR A CA 1
ATOM 894 C C . TYR A 1 113 ? -9.567 0.882 16.988 1.00 75.19 113 TYR A C 1
ATOM 896 O O . TYR A 1 113 ? -8.757 0.222 16.338 1.00 75.19 113 TYR A O 1
ATOM 904 N N . LEU A 1 114 ? -9.325 1.215 18.261 1.00 77.06 114 LEU A N 1
ATOM 905 C CA . LEU A 1 114 ? -8.115 0.776 18.967 1.00 77.06 114 LEU A CA 1
ATOM 906 C C . LEU A 1 114 ? -8.060 -0.752 19.109 1.00 77.06 114 LEU A C 1
ATOM 908 O O . LEU A 1 114 ? -7.007 -1.359 18.897 1.00 77.06 114 LEU A O 1
ATOM 912 N N . ASN A 1 115 ? -9.187 -1.395 19.411 1.00 78.50 115 ASN A N 1
ATOM 913 C CA . ASN A 1 115 ? -9.284 -2.853 19.478 1.00 78.50 115 ASN A CA 1
ATOM 914 C C . ASN A 1 115 ? -9.092 -3.503 18.103 1.00 78.50 115 ASN A C 1
ATOM 916 O O . ASN A 1 115 ? -8.425 -4.534 17.987 1.00 78.50 115 ASN A O 1
ATOM 920 N N . TYR A 1 116 ? -9.590 -2.866 17.046 1.00 74.81 116 TYR A N 1
ATOM 921 C CA . TYR A 1 116 ? -9.326 -3.279 15.673 1.00 74.81 116 TYR A CA 1
ATOM 922 C C . TYR A 1 116 ? -7.850 -3.129 15.280 1.00 74.81 116 TYR A C 1
ATOM 924 O O . TYR A 1 116 ? -7.273 -4.061 14.717 1.00 74.81 116 TYR A O 1
ATOM 932 N N . MET A 1 117 ? -7.193 -2.022 15.644 1.00 75.62 117 MET A N 1
ATOM 933 C CA . MET A 1 117 ? -5.761 -1.806 15.399 1.00 75.62 117 MET A CA 1
ATOM 934 C C . MET A 1 117 ? -4.881 -2.858 16.083 1.00 75.62 117 MET A C 1
ATOM 936 O O . MET A 1 117 ? -3.860 -3.247 15.519 1.00 75.62 117 MET A O 1
ATOM 940 N N . LYS A 1 118 ? -5.273 -3.349 17.268 1.00 77.00 118 LYS A N 1
ATOM 941 C CA . LYS A 1 118 ? -4.569 -4.444 17.963 1.00 77.00 118 LYS A CA 1
ATOM 942 C C . LYS A 1 118 ? -4.649 -5.772 17.205 1.00 77.00 118 LYS A C 1
ATOM 944 O O . LYS A 1 118 ? -3.764 -6.610 17.344 1.00 77.00 118 LYS A O 1
ATOM 949 N N . ARG A 1 119 ? -5.707 -5.974 16.417 1.00 73.12 119 ARG A N 1
ATOM 950 C CA . ARG A 1 119 ? -5.980 -7.220 15.684 1.00 73.12 119 ARG A CA 1
ATOM 951 C C . ARG A 1 119 ? -5.531 -7.181 14.222 1.00 73.12 119 ARG A C 1
ATOM 953 O O . ARG A 1 119 ? -5.477 -8.232 13.592 1.00 73.12 119 ARG A O 1
ATOM 960 N N . THR A 1 120 ? -5.203 -6.003 13.685 1.00 68.81 120 THR A N 1
ATOM 961 C CA . THR A 1 120 ? -4.946 -5.801 12.250 1.00 68.81 120 THR A CA 1
ATOM 962 C C . THR A 1 120 ? -3.651 -5.036 11.968 1.00 68.81 120 THR A C 1
ATOM 964 O O . THR A 1 120 ? -3.280 -4.066 12.640 1.00 68.81 120 THR A O 1
ATOM 967 N N . LYS A 1 121 ? -2.931 -5.451 10.922 1.00 70.06 121 LYS A N 1
ATOM 968 C CA . LYS A 1 121 ? -1.650 -4.838 10.531 1.00 70.06 121 LYS A CA 1
ATOM 969 C C . LYS A 1 121 ? -1.875 -3.629 9.616 1.00 70.06 121 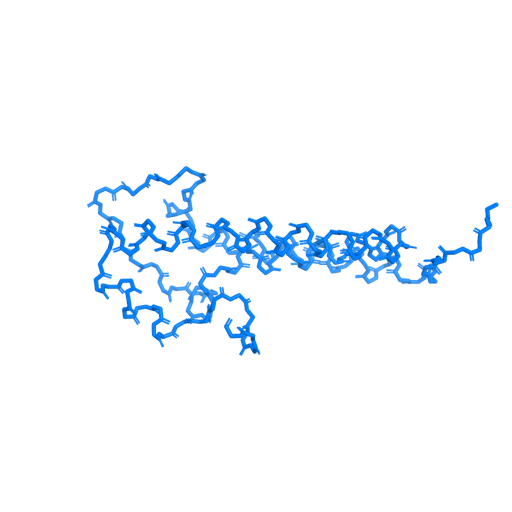LYS A C 1
ATOM 971 O O . LYS A 1 121 ? -2.911 -3.531 8.973 1.00 70.06 121 LYS A O 1
ATOM 976 N N . ARG A 1 122 ? -0.938 -2.677 9.555 1.00 66.12 122 ARG A N 1
ATOM 977 C CA . ARG A 1 122 ? -1.141 -1.397 8.840 1.00 66.12 122 ARG A CA 1
ATOM 978 C C . ARG A 1 122 ? -1.194 -1.549 7.314 1.00 66.12 122 ARG A C 1
ATOM 980 O O . ARG A 1 122 ? -2.150 -1.100 6.692 1.00 66.12 122 ARG A O 1
ATOM 987 N N . LEU A 1 123 ? -0.177 -2.174 6.717 1.00 58.59 123 LEU A N 1
ATOM 988 C CA . LEU A 1 123 ? 0.052 -2.128 5.261 1.00 58.59 123 LEU A CA 1
ATOM 989 C C . LEU A 1 123 ? 0.695 -3.407 4.708 1.00 58.59 123 LEU A C 1
ATOM 991 O O . LEU A 1 123 ? 0.266 -3.932 3.683 1.00 58.59 123 LEU A O 1
ATOM 995 N N . ILE A 1 124 ? 1.716 -3.919 5.397 1.00 52.44 124 ILE A N 1
ATOM 996 C CA . ILE A 1 124 ? 2.450 -5.130 5.026 1.00 52.44 124 ILE A CA 1
ATOM 997 C C . ILE A 1 124 ? 2.500 -6.015 6.272 1.00 52.44 124 ILE A C 1
ATOM 999 O O . ILE A 1 124 ? 2.807 -5.501 7.349 1.00 52.44 124 ILE A O 1
ATOM 1003 N N . PRO A 1 125 ? 2.246 -7.333 6.173 1.00 46.31 125 PRO A N 1
ATOM 1004 C CA . PRO A 1 125 ? 2.287 -8.224 7.326 1.00 46.31 125 PRO A CA 1
ATOM 1005 C C . PRO A 1 125 ? 3.647 -8.327 8.052 1.00 46.31 125 PRO A C 1
ATOM 1007 O O . PRO A 1 125 ? 3.728 -9.077 9.024 1.00 46.31 125 PRO A O 1
ATOM 1010 N N . TYR A 1 126 ? 4.673 -7.568 7.642 1.00 43.06 126 TYR A N 1
ATOM 1011 C CA . TYR A 1 126 ? 6.063 -7.660 8.103 1.00 43.06 126 TYR A CA 1
ATOM 1012 C C . TYR A 1 126 ? 6.801 -6.323 8.332 1.00 43.06 126 TYR A C 1
ATOM 1014 O O . TYR A 1 126 ? 7.981 -6.360 8.665 1.00 43.06 126 TYR A O 1
ATOM 1022 N N . LEU A 1 127 ? 6.158 -5.156 8.197 1.00 36.00 127 LEU A N 1
ATOM 1023 C CA . LEU A 1 127 ? 6.797 -3.865 8.510 1.00 36.00 127 LEU A CA 1
ATOM 1024 C C . LEU A 1 127 ? 5.965 -3.079 9.532 1.00 36.00 127 LEU A C 1
ATOM 1026 O O . LEU A 1 127 ? 4.746 -2.974 9.390 1.00 36.00 127 LEU A O 1
ATOM 1030 N N . ILE A 1 128 ? 6.686 -2.631 10.565 1.00 36.75 128 ILE A N 1
ATOM 1031 C CA . ILE A 1 128 ? 6.273 -2.084 11.873 1.00 36.75 128 ILE A CA 1
ATOM 1032 C C . ILE A 1 128 ? 5.196 -0.994 11.774 1.00 36.75 128 ILE A C 1
ATOM 1034 O O . ILE A 1 128 ? 5.352 -0.054 10.961 1.00 36.75 128 ILE A O 1
#

Radius of gyration: 17.08 Å; Cα contacts (8 Å, |Δi|>4): 145; chains: 1; bounding box: 46×22×49 Å

Secondary structure (DSSP, 8-state):
---S-B--GGGHHHHHHHHHHHHHHHHHHHHHHGGG--SS----TT-----SGGGGTBS-HHHHHHHHHHHHHHHHTTBHHHHHHHHHHHHHHHHHHHHHHHHHHHHHHTHHHHHHHHHSBSSSTT--

pLDDT: mean 71.28, std 13.25, range [34.16, 90.0]

Foldseek 3Di:
DDDPQQDPPVLLVVLVVLLVVLVVQLVVVCVLCDPVPDPDLDPDLPDADRCDDCCVAAVCSNLLSVLSNQCSVCSNVRHPVSNVVCVVVSCVVVVVVLVVSLVSCCVRVPVNSVVSPVRYHHHDNPDD

Solvent-accessible surface area (backbone atoms only — not comparable to full-atom values): 7059 Å² total; per-residue (Å²): 142,82,92,79,55,74,54,63,75,75,45,31,59,59,10,50,49,35,23,52,51,11,48,50,44,22,52,48,39,46,59,71,43,42,96,72,59,57,96,54,101,62,79,55,102,80,69,68,90,74,61,60,74,64,37,45,61,18,70,35,44,41,57,44,12,48,52,37,21,50,50,10,46,19,39,48,67,26,28,61,66,54,33,52,51,51,52,50,54,47,53,52,56,49,55,51,50,51,53,53,50,50,53,50,44,38,74,74,49,41,66,64,44,52,57,46,53,76,68,28,35,64,65,45,100,82,61,136